Protein AF-A0A965ZIM9-F1 (afdb_monomer)

Structure (mmCIF, N/CA/C/O backbone):
data_AF-A0A965ZIM9-F1
#
_entry.id   AF-A0A965ZIM9-F1
#
loop_
_atom_site.group_PDB
_atom_site.id
_atom_site.type_symbol
_atom_site.label_atom_id
_atom_site.label_alt_id
_atom_site.label_comp_id
_atom_site.label_asym_id
_atom_site.label_entity_id
_atom_site.label_seq_id
_atom_site.pdbx_PDB_ins_code
_atom_site.Cartn_x
_atom_site.Cartn_y
_atom_site.Cartn_z
_atom_site.occupancy
_atom_site.B_iso_or_equiv
_atom_site.auth_seq_id
_atom_site.auth_comp_id
_atom_site.auth_asym_id
_atom_site.auth_atom_id
_atom_site.pdbx_PDB_model_num
ATOM 1 N N . MET A 1 1 ? -26.174 -19.007 -81.238 1.00 46.62 1 MET A N 1
ATOM 2 C CA . MET A 1 1 ? -24.696 -18.935 -81.292 1.00 46.62 1 MET A CA 1
ATOM 3 C C . MET A 1 1 ? -24.246 -17.498 -81.078 1.00 46.62 1 MET A C 1
ATOM 5 O O . MET A 1 1 ? -24.573 -16.672 -81.919 1.00 46.62 1 MET A O 1
ATOM 9 N N . LYS A 1 2 ? -23.517 -17.258 -79.977 1.00 37.12 2 LYS A N 1
ATOM 10 C CA . LYS A 1 2 ? -22.466 -16.245 -79.715 1.00 37.12 2 LYS A CA 1
ATOM 11 C C . LYS A 1 2 ? -22.552 -15.751 -78.262 1.00 37.12 2 LYS A C 1
ATOM 13 O O . LYS A 1 2 ? -23.471 -15.043 -77.876 1.00 37.12 2 LYS A O 1
ATOM 18 N N . THR A 1 3 ? -21.582 -16.216 -77.487 1.00 46.78 3 THR A N 1
ATOM 19 C CA . THR A 1 3 ? -21.151 -15.822 -76.140 1.00 46.78 3 THR A CA 1
ATOM 20 C C . THR A 1 3 ? -20.513 -14.430 -76.134 1.00 46.78 3 THR A C 1
ATOM 22 O O . THR A 1 3 ? -19.678 -14.187 -76.997 1.00 46.78 3 THR A O 1
ATOM 25 N N . VAL A 1 4 ? -20.820 -13.586 -75.133 1.00 47.22 4 VAL A N 1
ATOM 26 C CA . VAL A 1 4 ? -19.988 -12.477 -74.583 1.00 47.22 4 VAL A CA 1
ATOM 27 C C . VAL A 1 4 ? -20.520 -12.211 -73.152 1.00 47.22 4 VAL A C 1
ATOM 29 O O . VAL A 1 4 ? -21.708 -11.953 -73.009 1.00 47.22 4 VAL A O 1
ATOM 32 N N . LEU A 1 5 ? -19.859 -12.589 -72.050 1.00 43.62 5 LEU A N 1
ATOM 33 C CA . LEU A 1 5 ? -18.673 -12.040 -71.358 1.00 43.62 5 LEU A CA 1
ATOM 34 C C . LEU A 1 5 ? -18.920 -10.720 -70.574 1.00 43.62 5 LEU A C 1
ATOM 36 O O . LEU A 1 5 ? -19.186 -9.693 -71.178 1.00 43.62 5 LEU A O 1
ATOM 40 N N . LEU A 1 6 ? -18.739 -10.814 -69.241 1.00 45.50 6 LEU A N 1
ATOM 41 C CA . LEU A 1 6 ? -18.352 -9.805 -68.225 1.00 45.50 6 LEU A CA 1
ATOM 42 C C . LEU A 1 6 ? -19.053 -8.430 -68.178 1.00 45.50 6 LEU A C 1
ATOM 44 O O . LEU A 1 6 ? -18.912 -7.626 -69.087 1.00 45.50 6 LEU A O 1
ATOM 48 N N . LEU A 1 7 ? -19.571 -8.051 -67.001 1.00 45.88 7 LEU A N 1
ATOM 49 C CA . LEU A 1 7 ? -18.793 -7.295 -65.998 1.00 45.88 7 LEU A CA 1
ATOM 50 C C . LEU A 1 7 ? -19.627 -7.046 -64.727 1.00 45.88 7 LEU A C 1
ATOM 52 O O . LEU A 1 7 ? -20.662 -6.386 -64.751 1.00 45.88 7 LEU A O 1
ATOM 56 N N . CYS A 1 8 ? -19.137 -7.562 -63.600 1.00 49.69 8 CYS A N 1
ATOM 57 C CA . CYS A 1 8 ? -19.587 -7.191 -62.264 1.00 49.69 8 CYS A CA 1
ATOM 58 C C . CYS A 1 8 ? -19.154 -5.748 -61.980 1.00 49.69 8 CYS A C 1
ATOM 60 O O . CYS A 1 8 ? -17.955 -5.482 -61.919 1.00 49.69 8 CYS A O 1
ATOM 62 N N . ILE A 1 9 ? -20.098 -4.833 -61.759 1.00 58.38 9 ILE A N 1
ATOM 63 C CA . ILE A 1 9 ? -19.789 -3.502 -61.223 1.00 58.38 9 ILE A CA 1
ATOM 64 C C . ILE A 1 9 ? -20.370 -3.421 -59.815 1.00 58.38 9 ILE A C 1
ATOM 66 O O . ILE A 1 9 ? -21.534 -3.105 -59.588 1.00 58.38 9 ILE A O 1
ATOM 70 N N . PHE A 1 10 ? -19.507 -3.774 -58.870 1.00 55.91 10 PHE A N 1
ATOM 71 C CA . PHE A 1 10 ? -19.650 -3.545 -57.442 1.00 55.91 10 PHE A CA 1
ATOM 72 C C . PHE A 1 10 ? -19.453 -2.038 -57.201 1.00 55.91 10 PHE A C 1
ATOM 74 O O . PHE A 1 10 ? -18.321 -1.567 -57.094 1.00 55.91 10 PHE A O 1
ATOM 81 N N . SER A 1 11 ? -20.527 -1.245 -57.158 1.00 53.50 11 SER A N 1
ATOM 82 C CA . SER A 1 11 ? -20.421 0.154 -56.724 1.00 53.50 11 SER A CA 1
ATO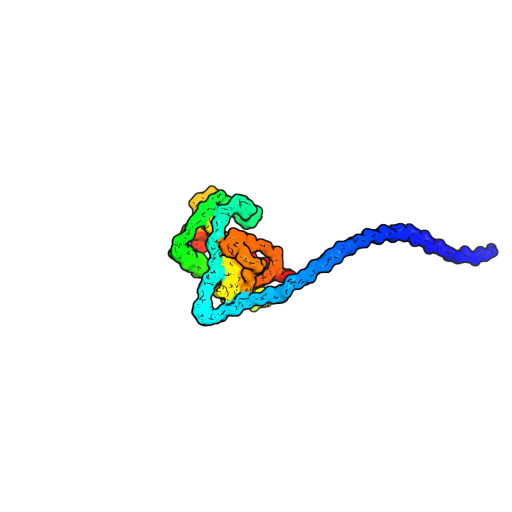M 83 C C . SER A 1 11 ? -20.424 0.210 -55.193 1.00 53.50 11 SER A C 1
ATOM 85 O O . SER A 1 11 ? -21.438 0.502 -54.559 1.00 53.50 11 SER A O 1
ATOM 87 N N . CYS A 1 12 ? -19.274 -0.104 -54.594 1.00 49.62 12 CYS A N 1
ATOM 88 C CA . CYS A 1 12 ? -18.971 0.266 -53.216 1.00 49.62 12 CYS A CA 1
ATOM 89 C C . CYS A 1 12 ? -18.998 1.796 -53.109 1.00 49.62 12 CYS A C 1
ATOM 91 O O . CYS A 1 12 ? -18.072 2.467 -53.566 1.00 49.62 12 CYS A O 1
ATOM 93 N N . LEU A 1 13 ? -20.043 2.353 -52.491 1.00 48.78 13 LEU A N 1
ATOM 94 C CA . LEU A 1 13 ? -19.983 3.708 -51.954 1.00 48.78 13 LEU A CA 1
ATOM 95 C C . LEU A 1 13 ? -18.946 3.711 -50.824 1.00 48.78 13 LEU A C 1
ATOM 97 O O . LEU A 1 13 ? -19.210 3.282 -49.701 1.00 48.78 13 LEU A O 1
ATOM 101 N N . PHE A 1 14 ? -17.742 4.171 -51.153 1.00 51.44 14 PHE A N 1
ATOM 102 C CA . PHE A 1 14 ? -16.686 4.481 -50.204 1.00 51.44 14 PHE A CA 1
ATOM 103 C C . PHE A 1 14 ? -17.130 5.650 -49.321 1.00 51.44 14 PHE A C 1
ATOM 105 O O . PHE A 1 14 ? -16.980 6.817 -49.679 1.00 51.44 14 PHE A O 1
ATOM 112 N N . VAL A 1 15 ? -17.662 5.340 -48.140 1.00 50.78 15 VAL A N 1
ATOM 113 C CA . VAL A 1 15 ? -17.763 6.312 -47.051 1.00 50.78 15 VAL A CA 1
ATOM 114 C C . VAL A 1 15 ? -16.369 6.440 -46.442 1.00 50.78 15 VAL A C 1
ATOM 116 O O . VAL A 1 15 ? -15.994 5.697 -45.537 1.00 50.78 15 VAL A O 1
ATOM 119 N N . VAL A 1 16 ? -15.566 7.364 -46.967 1.00 53.22 16 VAL A N 1
ATOM 120 C CA . VAL A 1 16 ? -14.323 7.782 -46.312 1.00 53.22 16 VAL A CA 1
ATOM 121 C C . VAL A 1 16 ? -14.674 8.650 -45.103 1.00 53.22 16 VAL A C 1
ATOM 123 O O . VAL A 1 16 ? -14.721 9.875 -45.173 1.00 53.22 16 VAL A O 1
ATOM 126 N N . PHE A 1 17 ? -14.928 8.006 -43.963 1.00 54.34 17 PHE A N 1
ATOM 127 C CA . PHE A 1 17 ? -14.791 8.657 -42.663 1.00 54.34 17 PHE A CA 1
ATOM 128 C C . PHE A 1 17 ? -13.303 8.964 -42.458 1.00 54.34 17 PHE A C 1
ATOM 130 O O . PHE A 1 17 ? -12.520 8.122 -42.025 1.00 54.34 17 PHE A O 1
ATOM 137 N N . SER A 1 18 ? -12.903 10.182 -42.815 1.00 45.81 18 SER A N 1
ATOM 138 C CA . SER A 1 18 ? -11.584 10.718 -42.497 1.00 45.81 18 SER A CA 1
ATOM 139 C C . SER A 1 18 ? -11.517 10.988 -40.992 1.00 45.81 18 SER A C 1
ATOM 141 O O . SER A 1 18 ? -11.871 12.068 -40.520 1.00 45.81 18 SER A O 1
ATOM 143 N N . CYS A 1 19 ? -11.093 9.993 -40.211 1.00 52.38 19 CYS A N 1
ATOM 144 C CA . CYS A 1 19 ? -10.713 10.206 -38.820 1.00 52.38 19 CYS A CA 1
ATOM 145 C C . CYS A 1 19 ? -9.459 11.086 -38.783 1.00 52.38 19 CYS A C 1
ATOM 147 O O . CYS A 1 19 ? -8.361 10.637 -39.099 1.00 52.38 19 CYS A O 1
ATOM 149 N N . SER A 1 20 ? -9.616 12.341 -38.361 1.00 51.12 20 SER A N 1
ATOM 150 C CA . SER A 1 20 ? -8.494 13.194 -37.976 1.00 51.12 20 SER A CA 1
ATOM 151 C C . SER A 1 20 ? -7.835 12.596 -36.728 1.00 51.12 20 SER A C 1
ATOM 153 O O . SER A 1 20 ? -8.246 12.885 -35.603 1.00 51.12 20 SER A O 1
ATOM 155 N N . GLN A 1 21 ? -6.824 11.741 -36.906 1.00 55.28 21 GLN A N 1
ATOM 156 C CA . GLN A 1 21 ? -5.935 11.345 -35.817 1.00 55.28 21 GLN A CA 1
ATOM 157 C C . GLN A 1 21 ? -5.195 12.599 -35.344 1.00 55.28 21 GLN A C 1
ATOM 159 O O . GLN A 1 21 ? -4.293 13.107 -36.007 1.00 55.28 21 GLN A O 1
ATOM 164 N N . LYS A 1 22 ? -5.595 13.128 -34.183 1.00 46.00 22 LYS A N 1
ATOM 165 C CA . LYS A 1 22 ? -4.705 13.990 -33.410 1.00 46.00 22 LYS A CA 1
ATOM 166 C C . LYS A 1 22 ? -3.491 13.135 -33.066 1.00 46.00 22 LYS A C 1
ATOM 168 O O . LYS A 1 22 ? -3.609 12.189 -32.293 1.00 46.00 22 LYS A O 1
ATOM 173 N N . ASN A 1 23 ? -2.354 13.457 -33.672 1.00 44.12 23 ASN A N 1
ATOM 174 C CA . ASN A 1 23 ? -1.059 12.917 -33.291 1.00 44.12 23 ASN A CA 1
ATOM 175 C C . ASN A 1 23 ? -0.751 13.384 -31.867 1.00 44.12 23 ASN A C 1
ATOM 177 O O . ASN A 1 23 ? -0.147 14.435 -31.661 1.00 44.12 23 ASN A O 1
ATOM 181 N N . THR A 1 24 ? -1.203 12.629 -30.872 1.00 41.12 24 THR A N 1
ATOM 182 C CA . THR A 1 24 ? -0.678 12.745 -29.518 1.00 41.12 24 THR A CA 1
ATOM 183 C C . THR A 1 24 ? 0.706 12.116 -29.558 1.00 41.12 24 THR A C 1
ATOM 185 O O . THR A 1 24 ? 0.839 10.894 -29.607 1.00 41.12 24 THR A O 1
ATOM 188 N N . SER A 1 25 ? 1.743 12.951 -29.612 1.00 41.38 25 SER A N 1
ATOM 189 C CA . SER A 1 25 ? 3.112 12.514 -29.357 1.00 41.38 25 SER A CA 1
ATOM 190 C C . SER A 1 25 ? 3.127 11.711 -28.059 1.00 41.38 25 SER A C 1
ATOM 192 O O . SER A 1 25 ? 2.643 12.200 -27.033 1.00 41.38 25 SER A O 1
ATOM 194 N N . LEU A 1 26 ? 3.651 10.484 -28.110 1.00 44.81 26 LEU A N 1
ATOM 195 C CA . LEU A 1 26 ? 3.879 9.688 -26.910 1.00 44.81 26 LEU A CA 1
ATOM 196 C C . LEU A 1 26 ? 4.689 10.543 -25.922 1.00 44.81 26 LEU A C 1
ATOM 198 O O . LEU A 1 26 ? 5.661 11.180 -26.346 1.00 44.81 26 LEU A O 1
ATOM 202 N N . PRO A 1 27 ? 4.295 10.615 -24.639 1.00 50.47 27 PRO A N 1
ATOM 203 C CA . PRO A 1 27 ? 5.116 11.280 -23.643 1.00 50.47 27 PRO A CA 1
ATOM 204 C C . PRO A 1 27 ? 6.519 10.650 -23.639 1.00 50.47 27 PRO A C 1
ATOM 206 O O . PRO A 1 27 ? 6.660 9.462 -23.953 1.00 50.47 27 PRO A O 1
ATOM 209 N N . PRO A 1 28 ? 7.566 11.434 -23.327 1.00 43.91 28 PRO A N 1
ATOM 210 C CA . PRO A 1 28 ? 8.933 10.934 -23.307 1.00 43.91 28 PRO A CA 1
ATOM 211 C C . PRO A 1 28 ? 9.055 9.701 -22.395 1.00 43.91 28 PRO A C 1
ATOM 213 O O . PRO A 1 28 ? 8.289 9.580 -21.435 1.00 43.91 28 PRO A O 1
ATOM 216 N N . PRO A 1 29 ? 10.013 8.791 -22.666 1.00 45.94 29 PRO A N 1
ATOM 217 C CA . PRO A 1 29 ? 10.203 7.579 -21.882 1.00 45.94 29 PRO A CA 1
ATOM 218 C C . PRO A 1 29 ? 10.372 7.908 -20.400 1.00 45.94 29 PRO A C 1
ATOM 220 O O . PRO A 1 29 ? 11.349 8.515 -19.958 1.00 45.94 29 PRO A O 1
ATOM 223 N N . VAL A 1 30 ? 9.368 7.502 -19.642 1.00 51.88 30 VAL A N 1
ATOM 224 C CA . VAL A 1 30 ? 9.268 7.685 -18.206 1.00 51.88 30 VAL A CA 1
ATOM 225 C C . VAL A 1 30 ? 10.343 6.820 -17.525 1.00 51.88 30 VAL A C 1
ATOM 227 O O . VAL A 1 30 ? 10.415 5.608 -17.746 1.00 51.88 30 VAL A O 1
ATOM 230 N N . THR A 1 31 ? 11.243 7.445 -16.759 1.00 49.34 31 THR A N 1
ATOM 231 C CA . THR A 1 31 ? 12.459 6.797 -16.235 1.00 49.34 31 THR A CA 1
ATOM 232 C C . THR A 1 31 ? 12.207 6.209 -14.847 1.00 49.34 31 THR A C 1
ATOM 234 O O . THR A 1 31 ? 12.090 6.943 -13.872 1.00 49.34 31 THR A O 1
ATOM 237 N N . LYS A 1 32 ? 12.180 4.869 -14.752 1.00 60.16 32 LYS A N 1
ATOM 238 C CA . LYS A 1 32 ? 12.019 4.111 -13.493 1.00 60.16 32 LYS A CA 1
ATOM 239 C C . LYS A 1 32 ? 12.923 4.657 -12.379 1.00 60.16 32 LYS A C 1
ATOM 241 O O . LYS A 1 32 ? 14.103 4.926 -12.608 1.00 60.16 32 LYS A O 1
ATOM 246 N N . ARG A 1 33 ? 12.402 4.730 -11.150 1.00 70.44 33 ARG A N 1
ATOM 247 C CA . ARG A 1 33 ? 13.182 5.168 -9.985 1.00 70.44 33 ARG A CA 1
ATOM 248 C C . ARG A 1 33 ? 14.330 4.195 -9.674 1.00 70.44 33 ARG A C 1
ATOM 250 O O . ARG A 1 33 ? 14.103 3.059 -9.259 1.00 70.44 33 ARG A O 1
ATOM 257 N N . THR A 1 34 ? 15.568 4.669 -9.798 1.00 62.34 34 THR A N 1
ATOM 258 C CA . THR A 1 34 ? 16.776 3.962 -9.337 1.00 62.34 34 THR A CA 1
ATOM 259 C C . THR A 1 34 ? 17.055 4.332 -7.882 1.00 62.34 34 THR A C 1
ATOM 261 O O . THR A 1 34 ? 17.371 5.484 -7.602 1.00 62.34 34 T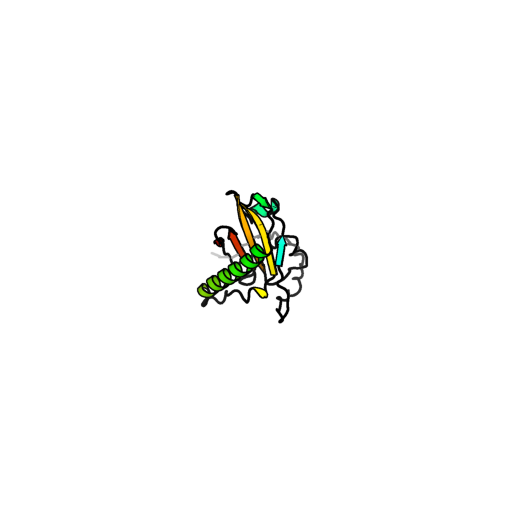HR A O 1
ATOM 264 N N . VAL A 1 35 ? 16.936 3.373 -6.957 1.00 64.06 35 VAL A N 1
ATOM 265 C CA . VAL A 1 35 ? 17.180 3.600 -5.519 1.00 64.06 35 VAL A CA 1
ATOM 266 C C . VAL A 1 35 ? 18.674 3.584 -5.226 1.00 64.06 35 VAL A C 1
ATOM 268 O O . VAL A 1 35 ? 19.333 2.570 -5.467 1.00 64.06 35 VAL A O 1
ATOM 271 N N . LYS A 1 36 ? 19.203 4.672 -4.672 1.00 65.19 36 LYS A N 1
ATOM 272 C CA . LYS A 1 36 ? 20.566 4.741 -4.129 1.00 65.19 36 LYS A CA 1
ATOM 273 C C . LYS A 1 36 ? 20.572 4.456 -2.619 1.00 65.19 36 LYS A C 1
ATOM 275 O O . LYS A 1 36 ? 19.565 4.677 -1.943 1.00 65.19 36 LYS A O 1
ATOM 280 N N . PRO A 1 37 ? 21.694 3.976 -2.051 1.00 50.38 37 PRO A N 1
ATOM 281 C CA . PRO A 1 37 ? 21.851 3.885 -0.601 1.00 50.38 37 PRO A CA 1
ATOM 282 C C . PRO A 1 37 ? 21.617 5.254 0.059 1.00 50.38 37 PRO A C 1
ATOM 284 O O . PRO A 1 37 ? 22.272 6.226 -0.304 1.00 50.38 37 PRO A O 1
ATOM 287 N N . GLY A 1 38 ? 20.681 5.326 1.010 1.00 54.91 38 GLY A N 1
ATOM 288 C CA . GLY A 1 38 ? 20.285 6.572 1.685 1.00 54.91 38 GLY A CA 1
ATOM 289 C C . GLY A 1 38 ? 19.027 7.244 1.125 1.00 54.91 38 GLY A C 1
ATOM 290 O O . GLY A 1 38 ? 18.531 8.187 1.737 1.00 54.91 38 GLY A O 1
ATOM 291 N N . ASP A 1 39 ? 18.472 6.747 0.017 1.00 61.69 39 ASP A N 1
ATOM 292 C CA . ASP A 1 39 ? 17.204 7.248 -0.508 1.00 61.69 39 ASP A CA 1
ATOM 293 C C . ASP A 1 39 ? 16.054 7.028 0.483 1.00 61.69 39 ASP A C 1
ATOM 295 O O . ASP A 1 39 ? 15.846 5.933 1.015 1.00 61.69 39 ASP A O 1
ATOM 299 N N . THR A 1 40 ? 15.242 8.064 0.676 1.00 60.12 40 THR A N 1
ATOM 300 C CA . THR A 1 40 ? 14.047 7.996 1.516 1.00 60.12 40 THR A CA 1
ATOM 301 C C . THR A 1 40 ? 12.999 7.059 0.905 1.00 60.12 40 THR A C 1
ATOM 303 O O . THR A 1 40 ? 12.846 6.959 -0.319 1.00 60.12 40 THR A O 1
ATOM 306 N N . ILE A 1 41 ? 12.225 6.382 1.756 1.00 66.69 41 ILE A N 1
ATOM 307 C CA . ILE A 1 41 ? 11.046 5.618 1.335 1.00 66.69 41 ILE A CA 1
ATOM 308 C C . ILE A 1 41 ? 10.044 6.607 0.720 1.00 66.69 41 ILE A C 1
ATOM 310 O O . ILE A 1 41 ? 9.473 7.434 1.424 1.00 66.69 41 ILE A O 1
ATOM 314 N N . ALA A 1 42 ? 9.831 6.547 -0.596 1.00 83.69 42 ALA A N 1
ATOM 315 C CA . ALA A 1 42 ? 8.875 7.418 -1.275 1.00 83.69 42 ALA A CA 1
ATOM 316 C C . ALA A 1 42 ? 7.454 6.861 -1.107 1.00 83.69 42 ALA A C 1
ATOM 318 O O . ALA A 1 42 ? 7.016 6.019 -1.893 1.00 83.69 42 ALA A O 1
ATOM 319 N N . TYR A 1 43 ? 6.751 7.278 -0.056 1.00 93.12 43 TYR A N 1
ATOM 320 C CA . TYR A 1 43 ? 5.313 7.046 0.075 1.00 93.12 43 TYR A CA 1
ATOM 321 C C . TYR A 1 43 ? 4.560 8.355 0.306 1.00 93.12 43 TYR A C 1
ATOM 323 O O . TYR A 1 43 ? 5.124 9.335 0.791 1.00 93.12 43 TYR A O 1
ATOM 331 N N . ALA A 1 44 ? 3.275 8.349 -0.026 1.00 94.44 44 ALA A N 1
ATOM 332 C CA . ALA A 1 44 ? 2.328 9.401 0.305 1.00 94.44 44 ALA A CA 1
ATOM 333 C C . ALA A 1 44 ? 1.130 8.795 1.037 1.00 94.44 44 ALA A C 1
ATOM 335 O O . ALA A 1 44 ? 0.651 7.722 0.667 1.00 94.44 44 ALA A O 1
ATOM 336 N N . ILE A 1 45 ? 0.651 9.479 2.075 1.00 96.75 45 ILE A N 1
ATOM 337 C CA . ILE A 1 45 ? -0.609 9.138 2.738 1.00 96.75 45 ILE A CA 1
ATOM 338 C C . ILE A 1 45 ? -1.669 10.060 2.149 1.00 96.75 45 ILE A C 1
ATOM 340 O O . ILE A 1 45 ? -1.596 11.274 2.323 1.00 96.75 45 ILE A O 1
ATOM 344 N N . ILE A 1 46 ? -2.626 9.480 1.436 1.00 95.81 46 ILE A N 1
ATOM 345 C CA . ILE A 1 46 ? -3.669 10.206 0.718 1.00 95.81 46 ILE A CA 1
ATOM 346 C C . ILE A 1 46 ? -4.972 10.051 1.486 1.00 95.81 46 ILE A C 1
ATOM 348 O O . ILE A 1 46 ? -5.388 8.940 1.818 1.00 95.81 46 ILE A O 1
ATOM 352 N N . GLU A 1 47 ? -5.634 11.172 1.753 1.00 96.62 47 GLU A N 1
ATOM 353 C CA . GLU A 1 47 ? -6.947 11.165 2.381 1.00 96.62 47 GLU A CA 1
ATOM 354 C C . GLU A 1 47 ? -7.955 10.409 1.506 1.00 96.62 47 GLU A C 1
ATOM 356 O O . GLU A 1 47 ? -8.069 10.650 0.300 1.00 96.62 47 GLU A O 1
ATOM 361 N N . TYR A 1 48 ? -8.715 9.498 2.111 1.00 96.75 48 TYR A N 1
ATOM 362 C CA . TYR A 1 48 ? -9.795 8.837 1.397 1.00 96.75 48 TYR A CA 1
ATOM 363 C C . TYR A 1 48 ? -10.905 9.834 1.050 1.00 96.75 48 TYR A C 1
ATOM 365 O O . TYR A 1 48 ? -11.503 10.461 1.926 1.00 96.75 48 TYR A O 1
ATOM 373 N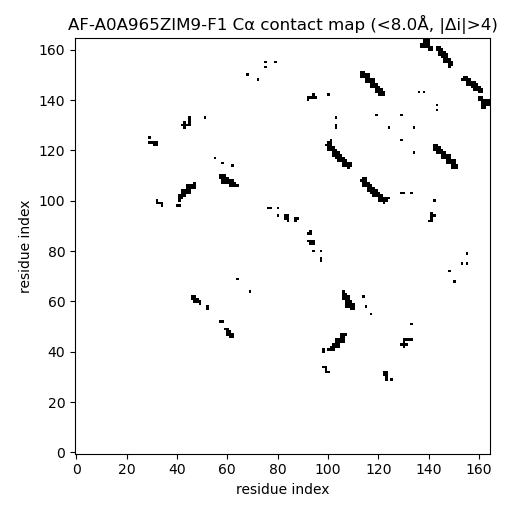 N . LYS A 1 49 ? -11.253 9.889 -0.235 1.00 95.06 49 LYS A N 1
ATOM 374 C CA . LYS A 1 49 ? -12.390 10.645 -0.758 1.00 95.06 49 LYS A CA 1
ATOM 375 C C . LYS A 1 49 ? -13.457 9.688 -1.278 1.00 95.06 49 LYS A C 1
ATOM 377 O O . LYS A 1 49 ? -13.151 8.647 -1.858 1.00 95.06 49 LYS A O 1
ATOM 382 N N . LYS A 1 50 ? -14.733 10.062 -1.135 1.00 92.31 50 LYS A N 1
ATOM 383 C CA . LYS A 1 50 ? -15.870 9.253 -1.625 1.00 92.31 50 LYS A CA 1
ATOM 384 C C . LYS A 1 50 ? -15.803 8.987 -3.136 1.00 92.31 50 LYS A C 1
ATOM 386 O O . LYS A 1 50 ? -16.309 7.962 -3.584 1.00 92.31 50 LYS A O 1
ATOM 391 N N . GLU A 1 51 ? -15.164 9.868 -3.904 1.00 92.94 51 GLU A N 1
ATOM 392 C CA . GLU A 1 51 ? -14.921 9.692 -5.343 1.00 92.94 51 GLU A CA 1
ATOM 393 C C . GLU A 1 51 ? -14.060 8.460 -5.669 1.00 92.94 51 GLU A C 1
ATOM 395 O O . GLU A 1 51 ? -14.174 7.905 -6.758 1.00 92.94 51 GLU A O 1
ATOM 400 N N . TYR A 1 52 ? -13.271 7.953 -4.715 1.00 92.38 52 TYR A N 1
ATOM 401 C CA . TYR A 1 52 ? -12.440 6.763 -4.908 1.00 92.38 52 TYR A CA 1
ATOM 402 C C . TYR A 1 52 ? -13.211 5.443 -4.759 1.00 92.38 52 TYR A C 1
ATOM 404 O O . TYR A 1 52 ? -12.653 4.379 -5.031 1.00 92.38 52 TYR A O 1
ATOM 412 N N . ARG A 1 53 ? -14.495 5.468 -4.366 1.00 89.44 53 ARG A N 1
ATOM 413 C CA . ARG A 1 53 ? -15.335 4.266 -4.167 1.00 89.44 53 ARG A CA 1
ATOM 414 C C . ARG A 1 53 ? -15.327 3.244 -5.312 1.00 89.44 53 ARG A C 1
ATOM 416 O O . ARG A 1 53 ? -15.341 2.055 -4.984 1.00 89.44 53 ARG A O 1
ATOM 423 N N . PRO A 1 54 ? -15.294 3.627 -6.607 1.00 88.69 54 PRO A N 1
ATOM 424 C CA . PRO A 1 54 ? -15.216 2.653 -7.697 1.00 88.69 54 PRO A CA 1
ATOM 425 C C . PRO A 1 54 ? -14.014 1.702 -7.573 1.00 88.69 54 PRO A C 1
ATOM 427 O O . PRO A 1 54 ? -14.135 0.515 -7.877 1.00 88.69 54 PRO A O 1
ATOM 430 N N . TYR A 1 55 ? -12.893 2.201 -7.045 1.00 84.50 55 TYR A N 1
ATOM 431 C CA . TYR A 1 55 ? -11.649 1.454 -6.830 1.00 84.50 55 TYR A CA 1
ATOM 432 C C . TYR A 1 55 ? -11.539 0.921 -5.389 1.00 84.50 55 TYR A C 1
ATOM 434 O O . TYR A 1 55 ? -11.034 -0.175 -5.136 1.00 84.50 55 TYR A O 1
ATOM 442 N N . LEU A 1 56 ? -12.088 1.665 -4.428 1.00 91.12 56 LEU A N 1
ATOM 443 C CA . LEU A 1 56 ? -11.990 1.430 -2.988 1.00 91.12 56 LEU A CA 1
ATOM 444 C C . LEU A 1 56 ? -13.317 0.965 -2.385 1.00 91.12 56 LEU A C 1
ATOM 446 O O . LEU A 1 56 ? -13.827 1.528 -1.414 1.00 91.12 56 LEU A O 1
ATOM 450 N N . LYS A 1 57 ? -13.887 -0.096 -2.968 1.00 88.44 57 LYS A N 1
ATOM 451 C CA . LYS A 1 57 ? -15.148 -0.686 -2.493 1.00 88.44 57 LYS A CA 1
ATOM 452 C C . LYS A 1 57 ? -15.087 -0.988 -0.992 1.00 88.44 57 LYS A C 1
ATOM 454 O O . LYS A 1 57 ? -14.078 -1.504 -0.502 1.00 88.44 57 LYS A O 1
ATOM 459 N N . ASN A 1 58 ? -16.202 -0.724 -0.314 1.00 90.00 58 ASN A N 1
ATOM 460 C CA . ASN A 1 58 ? -16.440 -0.926 1.120 1.00 90.00 58 ASN A CA 1
ATOM 461 C C . ASN A 1 58 ? -15.708 0.042 2.065 1.00 90.00 58 ASN A C 1
ATOM 463 O O . ASN A 1 58 ? -15.851 -0.110 3.275 1.00 90.00 58 ASN A O 1
ATOM 467 N N . MET A 1 59 ? -14.975 1.038 1.555 1.00 93.81 59 MET A N 1
ATOM 468 C CA . MET A 1 59 ? -14.424 2.128 2.371 1.00 93.81 59 MET A CA 1
ATOM 469 C C . MET A 1 59 ? -15.467 3.236 2.576 1.00 93.81 59 MET A C 1
ATOM 471 O O . MET A 1 59 ? -16.159 3.644 1.635 1.00 93.81 59 MET A O 1
ATOM 475 N N . VAL A 1 60 ? -15.605 3.728 3.808 1.00 94.75 60 VAL A N 1
ATOM 476 C CA . VAL A 1 60 ? -16.706 4.619 4.213 1.00 94.75 60 VAL A CA 1
ATOM 477 C C . VAL A 1 60 ? -16.212 6.025 4.528 1.00 94.75 60 VAL A C 1
ATOM 479 O O . VAL A 1 60 ? -16.720 6.984 3.942 1.00 94.75 60 VAL A O 1
ATOM 482 N N . THR A 1 61 ? -15.225 6.144 5.413 1.00 96.00 61 THR A N 1
ATOM 483 C CA . THR A 1 61 ? -14.656 7.419 5.866 1.00 96.00 61 THR A CA 1
ATOM 484 C C . THR A 1 61 ? -13.139 7.354 5.897 1.00 96.00 61 THR A C 1
ATOM 486 O O . THR A 1 61 ? -12.560 6.279 6.038 1.00 96.00 61 THR A O 1
ATOM 489 N N . SER A 1 62 ? -12.496 8.513 5.766 1.00 97.44 62 SER A N 1
ATOM 490 C CA . SER A 1 62 ? -11.046 8.622 5.891 1.00 97.44 62 SER A CA 1
ATOM 491 C C . SER A 1 62 ? -10.574 8.285 7.303 1.00 97.44 62 SER A C 1
ATOM 493 O O . SER A 1 62 ? -11.309 8.453 8.279 1.00 97.44 62 SER A O 1
ATOM 495 N N . ALA A 1 63 ? -9.344 7.790 7.400 1.00 97.81 63 ALA A N 1
ATOM 496 C CA . ALA A 1 63 ? -8.668 7.507 8.655 1.00 97.81 63 ALA A CA 1
ATOM 497 C C . ALA A 1 63 ? -7.244 8.073 8.627 1.00 97.81 63 ALA A C 1
ATOM 499 O O . ALA A 1 63 ? -6.709 8.410 7.578 1.00 97.81 63 ALA A O 1
ATOM 500 N N . THR A 1 64 ? -6.606 8.156 9.788 1.00 97.94 64 THR A N 1
ATOM 501 C CA . THR A 1 64 ? -5.195 8.539 9.902 1.00 97.94 64 THR A CA 1
ATOM 502 C C . THR A 1 64 ? -4.322 7.323 10.205 1.00 97.94 64 THR A C 1
ATOM 504 O O . THR A 1 64 ? -4.799 6.297 10.714 1.00 97.94 64 THR A O 1
ATOM 507 N N . LEU A 1 65 ? -3.030 7.446 9.893 1.00 98.12 65 LEU A N 1
ATOM 508 C CA . LEU A 1 65 ? -2.005 6.451 10.202 1.00 98.12 65 LEU A CA 1
ATOM 509 C C . LEU A 1 65 ? -1.005 7.019 11.203 1.00 98.12 65 LEU A C 1
ATOM 511 O O . LEU A 1 65 ? -0.446 8.099 11.010 1.00 98.12 65 LEU A O 1
ATOM 515 N N . SER A 1 66 ? -0.758 6.264 12.264 1.00 97.75 66 SER A N 1
ATOM 516 C CA . SER A 1 66 ? 0.370 6.482 13.164 1.00 97.75 66 SER A CA 1
ATOM 517 C C . SER A 1 66 ? 1.680 5.999 12.532 1.00 97.75 66 SER A C 1
ATOM 519 O O . SER A 1 66 ? 1.689 5.172 11.621 1.00 97.75 66 SER A O 1
ATOM 521 N N . LYS A 1 67 ? 2.822 6.443 13.076 1.00 95.81 67 LYS A N 1
ATOM 522 C CA . LYS A 1 67 ? 4.150 5.962 12.644 1.00 95.81 67 LYS A CA 1
ATOM 523 C C . LYS A 1 67 ? 4.294 4.439 12.760 1.00 95.81 67 LYS A C 1
ATOM 525 O O . LYS A 1 67 ? 4.926 3.817 11.911 1.00 95.81 67 LYS A O 1
ATOM 530 N N . GLN A 1 68 ? 3.711 3.848 13.804 1.00 97.44 68 GLN A N 1
ATOM 531 C CA . GLN A 1 68 ? 3.744 2.404 14.020 1.00 97.44 68 GLN A CA 1
ATOM 532 C C . GLN A 1 68 ? 2.935 1.666 12.950 1.00 97.44 68 GLN A C 1
ATOM 534 O O . GLN A 1 68 ? 3.434 0.697 12.383 1.00 97.44 68 GLN A O 1
ATOM 539 N N . GLU A 1 69 ? 1.731 2.148 12.633 1.00 98.25 69 GLU A N 1
ATOM 540 C CA . GLU A 1 69 ? 0.913 1.580 11.556 1.00 98.25 69 GLU A CA 1
ATOM 541 C C . GLU A 1 69 ? 1.617 1.707 10.201 1.00 98.25 69 GLU A C 1
ATOM 543 O O . GLU A 1 69 ? 1.644 0.743 9.445 1.00 98.25 69 GLU A O 1
ATOM 548 N N . THR A 1 70 ? 2.267 2.839 9.912 1.00 96.81 70 THR A N 1
ATOM 549 C CA . THR A 1 70 ? 3.056 3.001 8.680 1.00 96.81 70 THR A CA 1
ATOM 550 C C . THR A 1 70 ? 4.210 2.000 8.595 1.00 96.81 70 THR A C 1
ATOM 552 O O . THR A 1 70 ? 4.382 1.350 7.568 1.00 96.81 70 THR A O 1
ATOM 555 N N . SER A 1 71 ? 4.970 1.814 9.678 1.00 95.31 71 SER A N 1
ATOM 556 C CA . SER A 1 71 ? 6.043 0.805 9.734 1.00 95.31 71 SER A CA 1
ATOM 557 C C . SER A 1 71 ? 5.508 -0.616 9.513 1.00 95.31 71 SER A C 1
ATOM 559 O O . SER A 1 71 ? 6.101 -1.436 8.808 1.00 95.31 71 SER A O 1
ATOM 561 N N . GLU A 1 72 ? 4.335 -0.907 10.068 1.00 97.62 72 GLU A N 1
ATOM 562 C CA . GLU A 1 72 ? 3.684 -2.195 9.889 1.00 97.62 72 GLU A CA 1
ATOM 563 C C . GLU A 1 72 ? 3.192 -2.422 8.453 1.00 97.62 72 GLU A C 1
ATOM 565 O O . GLU A 1 72 ? 3.351 -3.524 7.924 1.00 97.62 72 GLU A O 1
ATOM 570 N N . ILE A 1 73 ? 2.662 -1.387 7.797 1.00 97.81 73 ILE A N 1
ATOM 571 C CA . ILE A 1 73 ? 2.281 -1.432 6.380 1.00 97.81 73 ILE A CA 1
ATOM 572 C C . ILE A 1 73 ? 3.495 -1.779 5.514 1.00 97.81 73 ILE A C 1
ATOM 574 O O . ILE A 1 73 ? 3.389 -2.665 4.666 1.00 97.81 73 ILE A O 1
ATOM 578 N N . GLU A 1 74 ? 4.657 -1.164 5.746 1.00 95.56 74 GLU A N 1
ATOM 579 C CA . GLU A 1 74 ? 5.893 -1.467 5.002 1.00 95.56 74 GLU A CA 1
ATOM 580 C C . GLU A 1 74 ? 6.322 -2.937 5.181 1.00 95.56 74 GLU A C 1
ATOM 582 O O . GLU A 1 74 ? 6.652 -3.635 4.211 1.00 95.56 74 GLU A O 1
ATOM 587 N N . LYS A 1 75 ? 6.250 -3.454 6.416 1.00 95.94 75 LYS A N 1
ATOM 588 C CA . LYS A 1 75 ? 6.565 -4.860 6.721 1.00 95.94 75 LYS A CA 1
ATOM 589 C C . LYS A 1 75 ? 5.605 -5.825 6.017 1.00 95.94 75 LYS A C 1
ATOM 591 O O . LYS A 1 75 ? 6.038 -6.820 5.423 1.00 95.94 75 LYS A O 1
ATOM 596 N N . LEU A 1 76 ? 4.305 -5.543 6.076 1.00 97.94 76 LEU A N 1
ATOM 597 C CA . LEU A 1 76 ? 3.274 -6.367 5.442 1.00 97.94 76 LEU A CA 1
ATOM 598 C C . LEU A 1 76 ? 3.383 -6.316 3.916 1.00 97.94 76 LEU A C 1
ATOM 600 O O . LEU A 1 76 ? 3.302 -7.360 3.272 1.00 97.94 76 LEU A O 1
ATOM 604 N N . THR A 1 77 ? 3.667 -5.145 3.347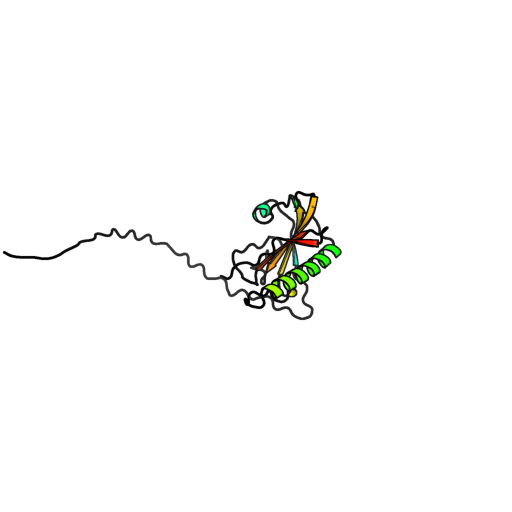 1.00 97.06 77 THR A N 1
ATOM 605 C CA . THR A 1 77 ? 3.917 -4.958 1.910 1.00 97.06 77 THR A CA 1
ATOM 606 C C . THR A 1 77 ? 5.091 -5.811 1.443 1.00 97.06 77 THR A C 1
ATOM 608 O O . THR A 1 77 ? 4.957 -6.583 0.493 1.00 97.06 77 THR A O 1
ATOM 611 N N . SER A 1 78 ? 6.219 -5.746 2.155 1.00 95.12 78 SER A N 1
ATOM 612 C CA . SER A 1 78 ? 7.408 -6.551 1.847 1.00 95.12 78 SER A CA 1
ATOM 613 C C . SER A 1 78 ? 7.102 -8.052 1.889 1.00 95.12 78 SER A C 1
ATOM 615 O O . SER A 1 78 ? 7.512 -8.809 1.008 1.00 95.12 78 SER A O 1
ATOM 617 N N . THR A 1 79 ? 6.309 -8.481 2.875 1.00 95.88 79 THR A N 1
ATOM 618 C CA . THR A 1 79 ? 5.865 -9.877 3.015 1.00 95.88 79 THR A CA 1
ATOM 619 C C . THR A 1 79 ? 4.963 -10.306 1.851 1.00 95.88 79 THR A C 1
ATOM 621 O O . THR A 1 79 ? 5.139 -11.394 1.298 1.00 95.88 79 THR A O 1
ATOM 624 N N . ALA A 1 80 ? 4.017 -9.455 1.445 1.00 96.38 80 ALA A N 1
ATOM 625 C CA . ALA A 1 80 ? 3.124 -9.717 0.316 1.00 96.38 80 ALA A CA 1
ATOM 626 C C . ALA A 1 80 ? 3.899 -9.878 -0.995 1.00 96.38 80 ALA A C 1
ATOM 628 O O . ALA A 1 80 ? 3.688 -10.853 -1.718 1.00 96.38 80 ALA A O 1
ATOM 629 N N . VAL A 1 81 ? 4.832 -8.961 -1.263 1.00 96.06 81 VAL A N 1
ATOM 630 C CA . VAL A 1 81 ? 5.693 -8.996 -2.452 1.00 96.06 81 VAL A CA 1
ATOM 631 C C . VAL A 1 81 ? 6.543 -10.264 -2.472 1.00 96.06 81 VAL A C 1
ATOM 633 O O . VAL A 1 81 ? 6.579 -10.956 -3.488 1.00 96.06 81 VAL A O 1
ATOM 636 N N . ALA A 1 82 ? 7.163 -10.640 -1.350 1.00 95.50 82 ALA A N 1
ATOM 637 C CA . ALA A 1 82 ? 7.945 -11.875 -1.266 1.00 95.50 82 ALA A CA 1
ATOM 638 C C . ALA A 1 82 ? 7.095 -13.125 -1.566 1.00 95.50 82 ALA A C 1
ATOM 640 O O . ALA A 1 82 ? 7.517 -14.016 -2.317 1.00 95.50 82 ALA A O 1
ATOM 641 N N . ARG A 1 83 ? 5.867 -13.178 -1.030 1.00 95.00 83 ARG A N 1
ATOM 642 C CA . ARG A 1 83 ? 4.918 -14.268 -1.298 1.00 95.00 83 ARG A CA 1
ATOM 643 C C . ARG A 1 83 ? 4.514 -14.315 -2.772 1.00 95.00 83 ARG A C 1
ATOM 645 O O . ARG A 1 83 ? 4.537 -15.391 -3.368 1.00 95.00 83 ARG A O 1
ATOM 652 N N . TYR A 1 84 ? 4.179 -13.169 -3.360 1.00 95.19 84 TYR A N 1
ATOM 653 C CA . TYR A 1 84 ? 3.835 -13.069 -4.776 1.00 95.19 84 TYR A CA 1
ATOM 654 C C . TYR A 1 84 ? 5.004 -13.515 -5.667 1.00 95.19 84 TYR A C 1
ATOM 656 O O . TYR A 1 84 ? 4.845 -14.408 -6.498 1.00 95.19 84 TYR A O 1
ATOM 664 N N . ASN A 1 85 ? 6.209 -12.994 -5.428 1.00 95.00 85 ASN A N 1
ATOM 665 C CA . ASN A 1 85 ? 7.408 -13.334 -6.199 1.00 95.00 85 ASN A CA 1
ATOM 666 C C . ASN A 1 85 ? 7.778 -14.814 -6.118 1.00 95.00 85 ASN A C 1
ATOM 668 O O . ASN A 1 85 ? 8.305 -15.365 -7.087 1.00 95.00 85 ASN A O 1
ATOM 672 N N . THR A 1 86 ? 7.491 -15.465 -4.989 1.00 94.25 86 THR A N 1
ATOM 673 C CA . THR A 1 86 ? 7.667 -16.913 -4.836 1.00 94.25 86 THR A CA 1
ATOM 674 C C . THR A 1 86 ? 6.745 -17.687 -5.778 1.00 94.25 86 THR A C 1
ATOM 676 O O . THR A 1 86 ? 7.190 -18.646 -6.407 1.00 94.25 86 THR A O 1
ATOM 679 N N . ALA A 1 87 ? 5.495 -17.242 -5.937 1.00 91.00 87 ALA A N 1
ATOM 680 C CA . ALA A 1 87 ? 4.545 -17.835 -6.878 1.00 91.00 87 ALA A CA 1
ATOM 681 C C . ALA A 1 87 ? 4.885 -17.528 -8.352 1.00 91.00 87 ALA A C 1
ATOM 683 O O . ALA A 1 87 ? 4.596 -18.343 -9.226 1.00 91.00 87 ALA A O 1
ATOM 684 N N . GLN A 1 88 ? 5.537 -16.393 -8.634 1.00 89.69 88 GLN A N 1
ATOM 685 C CA . GLN A 1 88 ? 5.872 -15.956 -10.000 1.00 89.69 88 GLN A CA 1
ATOM 686 C C . GLN A 1 88 ? 7.265 -16.360 -10.499 1.00 89.69 88 GLN A C 1
ATOM 688 O O . GLN A 1 88 ? 7.650 -15.945 -11.592 1.00 89.69 88 GLN A O 1
ATOM 693 N N . LYS A 1 89 ? 8.021 -17.191 -9.765 1.00 85.00 89 LYS A N 1
ATOM 694 C CA . LYS A 1 89 ? 9.409 -17.570 -10.122 1.00 85.00 89 LYS A CA 1
ATOM 695 C C . LYS A 1 89 ? 9.602 -18.048 -11.569 1.00 85.00 89 LYS A C 1
ATOM 697 O O . LYS A 1 89 ? 10.703 -17.955 -12.090 1.00 85.00 89 LYS A O 1
ATOM 702 N N . ARG A 1 90 ? 8.555 -18.576 -12.212 1.00 83.12 90 ARG A N 1
ATOM 703 C CA . ARG A 1 90 ? 8.601 -19.114 -13.582 1.00 83.12 90 ARG A CA 1
ATOM 704 C C . ARG A 1 90 ? 8.018 -18.189 -14.655 1.00 83.12 90 ARG A C 1
ATOM 706 O O . ARG A 1 90 ? 7.984 -18.587 -15.811 1.00 83.12 90 ARG A O 1
ATOM 713 N N . ARG A 1 91 ? 7.503 -17.009 -14.292 1.00 77.50 91 ARG A N 1
ATOM 714 C CA . ARG A 1 91 ? 6.693 -16.167 -15.194 1.00 77.50 91 ARG A CA 1
ATOM 715 C C . ARG A 1 91 ? 7.311 -14.811 -15.540 1.00 77.50 91 ARG A C 1
ATOM 717 O O . ARG A 1 91 ? 6.648 -14.027 -16.190 1.00 77.50 91 ARG A O 1
ATOM 724 N N . ASN A 1 92 ? 8.533 -14.505 -15.092 1.00 79.38 92 ASN A N 1
ATOM 725 C CA . ASN A 1 92 ? 9.193 -13.192 -15.246 1.00 79.38 92 ASN A CA 1
ATOM 726 C C . ASN A 1 92 ? 8.368 -11.962 -14.781 1.00 79.38 92 ASN A C 1
ATOM 728 O O . ASN A 1 92 ? 8.793 -10.829 -14.943 1.00 79.38 92 ASN A O 1
ATOM 732 N N . MET A 1 93 ? 7.225 -12.168 -14.122 1.00 84.44 93 MET A N 1
ATOM 733 C CA . MET A 1 93 ? 6.358 -11.112 -13.587 1.00 84.44 93 MET A CA 1
ATOM 734 C C . MET A 1 93 ? 6.711 -10.756 -12.139 1.00 84.44 93 MET A C 1
ATOM 736 O O . MET A 1 93 ? 5.837 -10.387 -11.356 1.00 84.44 93 MET A O 1
ATOM 740 N N . GLN A 1 94 ? 7.966 -10.946 -11.730 1.00 92.19 94 GLN A N 1
ATOM 741 C CA . GLN A 1 94 ? 8.376 -10.653 -10.361 1.00 92.19 94 GLN A CA 1
ATOM 742 C C . GLN A 1 94 ? 8.395 -9.139 -10.131 1.00 92.19 94 GLN A C 1
ATOM 744 O O . GLN A 1 94 ? 8.821 -8.357 -10.980 1.00 92.19 94 GLN A O 1
ATOM 749 N N . ILE A 1 95 ? 7.916 -8.735 -8.962 1.00 92.88 95 ILE A N 1
ATOM 750 C CA . ILE A 1 95 ? 8.001 -7.368 -8.462 1.00 92.88 95 ILE A CA 1
ATOM 751 C C . ILE A 1 95 ? 9.427 -7.155 -7.956 1.00 92.88 95 ILE A C 1
ATOM 753 O O . ILE A 1 95 ? 9.963 -7.985 -7.217 1.00 92.88 95 ILE A O 1
ATOM 757 N N . ASN A 1 96 ? 10.048 -6.049 -8.353 1.00 87.81 96 ASN A N 1
ATOM 758 C CA . ASN A 1 96 ? 11.407 -5.717 -7.929 1.00 87.81 96 ASN A CA 1
ATOM 759 C C . ASN A 1 96 ? 11.447 -5.317 -6.443 1.00 87.81 96 ASN A C 1
ATOM 761 O O . ASN A 1 96 ? 10.456 -5.419 -5.720 1.00 87.81 96 ASN A O 1
ATOM 765 N N . ASN A 1 97 ? 12.606 -4.868 -5.958 1.00 87.19 97 ASN A N 1
ATOM 766 C CA . ASN A 1 97 ? 12.734 -4.360 -4.595 1.00 87.19 97 ASN A CA 1
ATOM 767 C C . ASN A 1 97 ? 11.641 -3.318 -4.309 1.00 87.19 97 ASN A C 1
ATOM 769 O O . ASN A 1 97 ? 11.591 -2.289 -4.973 1.00 87.19 97 ASN A O 1
ATOM 773 N N . ILE A 1 98 ? 10.796 -3.562 -3.301 1.00 88.25 98 ILE A N 1
ATOM 774 C CA . ILE A 1 98 ? 9.689 -2.663 -2.962 1.00 88.25 98 ILE A CA 1
ATOM 775 C C . ILE A 1 98 ? 10.159 -1.219 -2.794 1.00 88.25 98 ILE A C 1
ATOM 777 O O . ILE A 1 98 ? 9.455 -0.314 -3.223 1.00 88.25 98 ILE A O 1
ATOM 781 N N . LEU A 1 99 ? 11.364 -0.990 -2.264 1.00 87.31 99 LEU A N 1
ATOM 782 C CA . LEU A 1 99 ? 11.911 0.348 -2.041 1.00 87.31 99 LEU A CA 1
ATOM 783 C C . LEU A 1 99 ? 12.058 1.171 -3.332 1.00 87.31 99 LEU A C 1
ATOM 785 O O . LEU A 1 99 ? 12.060 2.400 -3.248 1.00 87.31 99 LEU A O 1
ATOM 789 N N . SER A 1 100 ? 12.124 0.534 -4.510 1.00 89.19 100 SER A N 1
ATOM 790 C CA . SER A 1 100 ? 12.157 1.231 -5.807 1.00 89.19 100 SER A CA 1
ATOM 791 C C . SER A 1 100 ? 10.811 1.742 -6.281 1.00 89.19 100 SER A C 1
ATOM 793 O O . SER A 1 100 ? 10.756 2.496 -7.244 1.00 89.19 100 SER A O 1
ATOM 795 N N . TYR A 1 101 ? 9.731 1.38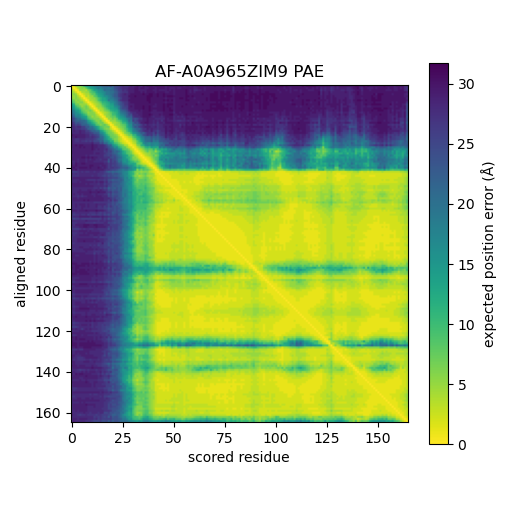2 -5.601 1.00 92.25 101 TYR A N 1
ATOM 796 C CA . TYR A 1 101 ? 8.398 1.848 -5.940 1.00 92.25 101 TYR A CA 1
ATOM 797 C C . TYR A 1 101 ? 8.083 3.145 -5.194 1.00 92.25 101 TYR A C 1
ATOM 799 O O . TYR A 1 101 ? 8.534 3.377 -4.064 1.00 92.25 101 TYR A O 1
ATOM 807 N N . TYR A 1 102 ? 7.287 3.985 -5.835 1.00 93.38 102 TYR A N 1
ATOM 808 C CA . TYR A 1 102 ? 6.434 4.956 -5.173 1.00 93.38 102 TYR A CA 1
ATOM 809 C C . TYR A 1 102 ? 5.226 4.220 -4.594 1.00 93.38 102 TYR A C 1
ATOM 811 O O . TYR A 1 102 ? 4.755 3.237 -5.173 1.00 93.38 102 TYR A O 1
ATOM 819 N N . ARG A 1 103 ? 4.747 4.665 -3.433 1.00 95.00 103 ARG A N 1
ATOM 820 C CA . ARG A 1 103 ? 3.635 4.029 -2.719 1.00 95.00 103 ARG A CA 1
ATOM 821 C C . ARG A 1 103 ? 2.592 5.057 -2.313 1.00 95.00 103 ARG A C 1
ATOM 823 O O . ARG A 1 103 ? 2.937 6.093 -1.755 1.00 95.00 103 ARG A O 1
ATOM 830 N N . GLN A 1 104 ? 1.321 4.757 -2.529 1.00 96.38 104 GLN A N 1
ATOM 831 C CA . GLN A 1 104 ? 0.216 5.528 -1.969 1.00 96.38 104 GLN A CA 1
ATOM 832 C C . GLN A 1 104 ? -0.499 4.688 -0.921 1.00 96.38 104 GLN A C 1
ATOM 834 O O . GLN A 1 104 ? -0.875 3.544 -1.185 1.00 96.38 104 GLN A O 1
ATOM 839 N N . TYR A 1 105 ? -0.704 5.276 0.252 1.00 98.00 105 TYR A N 1
ATOM 840 C CA . TYR A 1 105 ? -1.482 4.705 1.341 1.00 98.00 105 TYR A CA 1
ATOM 841 C C . TYR A 1 105 ? -2.761 5.500 1.496 1.00 98.00 105 TYR A C 1
ATOM 843 O O . TYR A 1 105 ? -2.721 6.677 1.842 1.00 98.00 105 TYR A O 1
ATOM 851 N N . ILE A 1 106 ? -3.891 4.846 1.245 1.00 98.12 106 ILE A N 1
ATOM 852 C CA . ILE A 1 106 ? -5.215 5.439 1.403 1.00 98.12 106 ILE A CA 1
ATOM 853 C C . ILE A 1 106 ? -5.880 4.748 2.605 1.00 98.12 106 ILE A C 1
ATOM 855 O O . ILE A 1 106 ? -6.518 3.702 2.433 1.00 98.12 106 ILE A O 1
ATOM 859 N N . PRO A 1 107 ? -5.669 5.252 3.835 1.00 98.31 107 PRO A N 1
ATOM 860 C CA . PRO A 1 107 ? -6.313 4.733 5.035 1.00 98.31 107 PRO A CA 1
ATOM 861 C C . PRO A 1 107 ? -7.795 5.120 5.098 1.00 98.31 107 PRO A C 1
ATOM 863 O O . PRO A 1 107 ? -8.169 6.280 4.923 1.00 98.31 107 PRO A O 1
ATOM 866 N N . ALA A 1 108 ? -8.645 4.150 5.415 1.00 98.19 108 ALA A N 1
ATOM 867 C CA . ALA A 1 108 ? -10.073 4.363 5.588 1.00 98.19 108 ALA A CA 1
ATOM 868 C C . ALA A 1 108 ? -10.668 3.413 6.631 1.00 98.19 108 ALA A C 1
ATOM 870 O O . ALA A 1 108 ? -10.131 2.340 6.914 1.00 98.19 108 ALA A O 1
ATOM 871 N N . ILE A 1 109 ? -11.818 3.792 7.175 1.00 98.06 109 ILE A N 1
ATOM 872 C CA . ILE A 1 109 ? -12.679 2.879 7.924 1.00 98.06 109 ILE A CA 1
ATOM 873 C C . ILE A 1 109 ? -13.579 2.149 6.929 1.00 98.06 109 ILE A C 1
ATOM 875 O O . ILE A 1 109 ? -14.247 2.776 6.098 1.00 98.06 109 ILE A O 1
ATOM 879 N N . ASN A 1 110 ? -13.574 0.819 6.983 1.00 96.12 110 ASN A N 1
ATOM 880 C CA . ASN A 1 110 ? -14.426 -0.015 6.147 1.00 96.12 110 ASN A CA 1
ATOM 881 C C . ASN A 1 110 ? -15.861 -0.107 6.710 1.00 96.12 110 ASN A C 1
ATOM 883 O O . ASN A 1 110 ? -16.148 0.347 7.817 1.00 96.12 110 ASN A O 1
ATOM 887 N N . ALA A 1 111 ? -16.775 -0.718 5.956 1.00 95.56 111 ALA A N 1
ATOM 888 C CA . ALA A 1 111 ? -18.175 -0.889 6.358 1.00 95.56 111 ALA A CA 1
ATOM 889 C C . ALA A 1 111 ? -18.374 -1.689 7.664 1.00 95.56 111 ALA A C 1
ATOM 891 O O . ALA A 1 111 ? -19.426 -1.577 8.284 1.00 95.56 111 ALA A O 1
ATOM 892 N N . ASN A 1 112 ? -17.364 -2.447 8.101 1.00 95.88 112 ASN A N 1
ATOM 893 C CA . ASN A 1 112 ? -17.372 -3.199 9.357 1.00 95.88 112 ASN A CA 1
ATOM 894 C C . ASN A 1 112 ? -16.787 -2.396 10.536 1.00 95.88 112 ASN A C 1
ATOM 896 O O . ASN A 1 112 ? -16.606 -2.946 11.620 1.00 95.88 112 ASN A O 1
ATOM 900 N N . GLY A 1 113 ? -16.440 -1.119 10.339 1.00 97.50 113 GLY A N 1
ATOM 901 C CA . GLY A 1 113 ? -15.812 -0.286 11.367 1.00 97.50 113 GLY A CA 1
ATOM 902 C C . GLY A 1 113 ? -14.321 -0.566 11.578 1.00 97.50 113 GLY A C 1
ATOM 903 O O . GLY A 1 113 ? -13.746 -0.127 12.573 1.00 97.50 113 GLY A O 1
ATOM 904 N N . GLU A 1 114 ? -13.669 -1.293 10.670 1.00 97.81 114 GLU A N 1
ATOM 905 C CA . GLU A 1 114 ? -12.253 -1.637 10.790 1.00 97.81 114 GLU A CA 1
ATOM 906 C C . GLU A 1 114 ? -11.385 -0.693 9.961 1.00 97.81 114 GLU A C 1
ATOM 908 O O . GLU A 1 114 ? -11.739 -0.318 8.842 1.00 97.81 114 GLU A O 1
ATOM 913 N N . LYS A 1 115 ? -10.204 -0.354 10.486 1.00 98.38 115 LYS A N 1
ATOM 914 C CA . LYS A 1 115 ? -9.217 0.426 9.743 1.00 98.38 115 LYS A CA 1
ATOM 915 C C . LYS A 1 115 ? -8.535 -0.452 8.695 1.00 98.38 115 LYS A C 1
ATOM 917 O O . LYS A 1 115 ? -7.874 -1.445 9.020 1.00 98.38 115 LYS A O 1
ATOM 922 N N . GLU A 1 116 ? -8.673 -0.052 7.444 1.00 98.06 116 GLU A N 1
ATOM 923 C CA . GLU A 1 116 ? -8.072 -0.696 6.290 1.00 98.06 116 GLU A CA 1
ATOM 924 C C . GLU A 1 116 ? -7.275 0.318 5.473 1.00 98.06 116 GLU A C 1
ATOM 926 O O . GLU A 1 116 ? -7.607 1.500 5.430 1.00 98.06 116 GLU A O 1
ATOM 931 N N . VAL A 1 117 ? -6.215 -0.141 4.820 1.00 98.44 117 VAL A N 1
ATOM 932 C CA . VAL A 1 117 ? -5.380 0.686 3.952 1.00 98.44 117 VAL A CA 1
ATOM 933 C C . VAL A 1 117 ? -5.386 0.086 2.568 1.00 98.44 117 VAL A C 1
ATOM 935 O O . VAL A 1 117 ? -5.028 -1.080 2.400 1.00 98.44 117 VAL A O 1
ATOM 938 N N . PHE A 1 118 ? -5.769 0.881 1.577 1.00 97.88 118 PHE A N 1
ATOM 939 C CA . PHE A 1 118 ? -5.453 0.551 0.198 1.00 97.88 118 PHE A CA 1
ATOM 940 C C . PHE A 1 118 ? -4.025 0.987 -0.091 1.00 97.88 118 PHE A C 1
ATOM 942 O O . PHE A 1 118 ? -3.656 2.138 0.150 1.00 97.88 118 PHE A O 1
ATOM 949 N N . VAL A 1 119 ? -3.236 0.037 -0.572 1.00 97.81 119 VAL A N 1
ATOM 950 C CA . VAL A 1 119 ? -1.843 0.227 -0.942 1.00 97.81 119 VAL A CA 1
ATOM 951 C C . VAL A 1 119 ? -1.759 0.163 -2.453 1.00 97.81 119 VAL A C 1
ATOM 953 O O . VAL A 1 119 ? -2.174 -0.830 -3.051 1.00 97.81 119 VAL A O 1
ATOM 956 N N . ASN A 1 120 ? -1.215 1.218 -3.047 1.00 96.31 120 ASN A N 1
ATOM 957 C CA . ASN A 1 120 ? -0.949 1.310 -4.474 1.00 96.31 120 ASN A CA 1
ATOM 958 C C . ASN A 1 120 ? 0.546 1.520 -4.692 1.00 96.31 120 ASN A C 1
ATOM 960 O O . ASN A 1 120 ? 1.121 2.427 -4.089 1.00 96.31 120 ASN A O 1
ATOM 964 N N . CYS A 1 121 ? 1.172 0.707 -5.532 1.00 95.44 121 CYS A N 1
ATOM 965 C CA . CYS A 1 121 ? 2.612 0.724 -5.758 1.00 95.44 121 CYS A CA 1
ATOM 966 C C . CYS A 1 121 ? 2.908 0.902 -7.242 1.00 95.44 121 CYS A C 1
ATOM 968 O O . CYS A 1 121 ? 2.370 0.159 -8.063 1.00 95.44 121 CYS A O 1
ATOM 970 N N . PHE A 1 122 ? 3.814 1.820 -7.580 1.00 93.44 122 PHE A N 1
ATOM 971 C CA . PHE A 1 122 ? 4.198 2.056 -8.970 1.00 93.44 122 PHE A CA 1
ATOM 972 C C . PHE A 1 122 ? 5.656 2.489 -9.154 1.00 93.44 122 PHE A C 1
ATOM 974 O O . PHE A 1 122 ? 6.255 3.096 -8.272 1.00 93.44 122 PHE A O 1
ATOM 981 N N . CYS A 1 123 ? 6.251 2.149 -10.299 1.00 90.12 123 CYS A N 1
ATOM 982 C CA . CYS A 1 123 ? 7.671 2.410 -10.586 1.00 90.12 123 CYS A CA 1
ATOM 983 C C . CYS A 1 123 ? 8.023 3.888 -10.845 1.00 90.12 123 CYS A C 1
ATOM 985 O O . CYS A 1 123 ? 9.200 4.242 -10.757 1.00 90.12 123 CYS A O 1
ATOM 987 N N . ASP A 1 124 ? 7.042 4.726 -11.194 1.00 85.88 124 ASP A N 1
ATOM 988 C CA . ASP A 1 124 ? 7.262 6.117 -11.604 1.00 85.88 124 ASP A CA 1
ATOM 989 C C . ASP A 1 124 ? 6.163 7.071 -11.110 1.00 85.88 124 ASP A C 1
ATOM 991 O O . ASP A 1 124 ? 4.993 6.714 -11.104 1.00 85.88 124 ASP A O 1
ATOM 995 N N . ALA A 1 125 ? 6.544 8.293 -10.736 1.00 81.25 125 ALA A N 1
ATOM 996 C CA . ALA A 1 125 ? 5.679 9.348 -10.211 1.00 81.25 125 ALA A CA 1
ATOM 997 C C . ALA A 1 125 ? 4.648 9.938 -11.202 1.00 81.25 125 ALA A C 1
ATOM 999 O O . ALA A 1 125 ? 3.856 10.786 -10.791 1.00 81.25 125 ALA A O 1
ATOM 1000 N N . MET A 1 126 ? 4.673 9.550 -12.481 1.00 75.06 126 MET A N 1
ATOM 1001 C CA . MET A 1 126 ? 3.695 9.891 -13.527 1.00 75.06 126 MET A CA 1
ATOM 1002 C C . MET A 1 126 ? 3.350 11.389 -13.661 1.00 75.06 126 MET A C 1
ATOM 1004 O O . MET A 1 126 ? 2.276 11.729 -14.145 1.00 75.06 126 MET A O 1
ATOM 1008 N N . GLY A 1 127 ? 4.260 12.302 -13.294 1.00 63.31 127 GLY A N 1
ATOM 1009 C CA . GLY A 1 127 ? 4.121 13.729 -13.622 1.00 63.31 127 GLY A CA 1
ATOM 1010 C C . GLY A 1 127 ? 3.556 14.676 -12.550 1.00 63.31 127 GLY A C 1
ATOM 1011 O O . GLY A 1 127 ? 3.084 15.742 -12.926 1.00 63.31 127 GLY A O 1
ATOM 1012 N N . SER A 1 128 ? 3.720 14.371 -11.251 1.00 64.19 128 SER A N 1
ATOM 1013 C CA . SER A 1 128 ? 3.791 15.308 -10.088 1.00 64.19 128 SER A CA 1
ATOM 1014 C C . SER A 1 128 ? 2.644 15.355 -9.063 1.00 64.19 128 SER A C 1
ATOM 1016 O O . SER A 1 128 ? 2.882 15.840 -7.958 1.00 64.19 128 SER A O 1
ATOM 1018 N N . ASP A 1 129 ? 1.472 14.770 -9.310 1.00 84.56 129 ASP A N 1
ATOM 1019 C CA . ASP A 1 129 ? 0.343 14.779 -8.352 1.00 84.56 129 ASP A CA 1
ATOM 1020 C C . ASP A 1 129 ? 0.108 13.437 -7.634 1.00 84.56 129 ASP A C 1
ATOM 1022 O O . ASP A 1 129 ? -0.826 13.283 -6.844 1.00 84.56 129 ASP A O 1
ATOM 1026 N N . TRP A 1 130 ? 1.0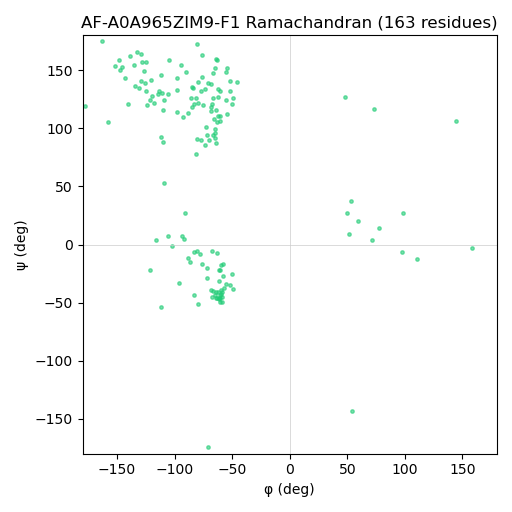13 12.473 -7.820 1.00 90.31 130 TRP A N 1
ATOM 1027 C CA . TRP A 1 130 ? 0.930 11.152 -7.191 1.00 90.31 130 TRP A CA 1
ATOM 1028 C C . TRP A 1 130 ? 0.893 11.197 -5.653 1.00 90.31 130 TRP A C 1
ATOM 1030 O O . TRP A 1 130 ? 0.544 10.210 -5.012 1.00 90.31 130 TRP A O 1
ATOM 1040 N N . GLN A 1 131 ? 1.270 12.310 -5.022 1.00 92.12 131 GLN A N 1
ATOM 1041 C CA . GLN A 1 131 ? 1.218 12.447 -3.564 1.00 92.12 131 GLN A CA 1
ATOM 1042 C C . GLN A 1 131 ? -0.147 12.914 -3.048 1.00 92.12 131 GLN A C 1
ATOM 1044 O O . GLN A 1 131 ? -0.403 12.808 -1.851 1.00 92.12 131 GLN A O 1
ATOM 1049 N N . THR A 1 132 ? -1.014 13.427 -3.922 1.00 91.31 132 THR A N 1
ATOM 1050 C CA . THR A 1 132 ? -2.280 14.077 -3.548 1.00 91.31 132 THR A CA 1
ATOM 1051 C C . THR A 1 132 ? -3.508 13.411 -4.172 1.00 91.31 132 THR A C 1
ATOM 1053 O O . THR A 1 132 ? -4.601 13.508 -3.605 1.00 91.31 132 THR A O 1
ATOM 1056 N N . SER A 1 133 ? -3.331 12.680 -5.27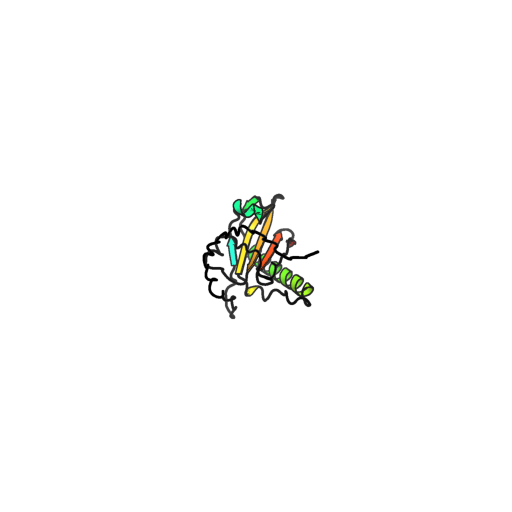5 1.00 90.19 133 SER A N 1
ATOM 1057 C CA . SER A 1 133 ? -4.398 11.993 -6.010 1.00 90.19 133 SER A CA 1
ATOM 1058 C C . SER A 1 133 ? -4.045 10.532 -6.262 1.00 90.19 133 SER A C 1
ATOM 1060 O O . SER A 1 133 ? -2.900 10.208 -6.564 1.00 90.19 133 SER A O 1
ATOM 1062 N N . ILE A 1 134 ? -5.026 9.628 -6.153 1.00 91.50 134 ILE A N 1
ATOM 1063 C CA . ILE A 1 134 ? -4.810 8.198 -6.414 1.00 91.50 134 ILE A CA 1
ATOM 1064 C C . ILE A 1 134 ? -4.381 7.971 -7.872 1.00 91.50 134 ILE A C 1
ATOM 1066 O O . ILE A 1 134 ? -5.057 8.407 -8.802 1.00 91.50 134 ILE A O 1
ATOM 1070 N N . VAL A 1 135 ? -3.264 7.271 -8.075 1.00 91.19 135 VAL A N 1
ATOM 1071 C CA . VAL A 1 135 ? -2.807 6.893 -9.417 1.00 91.19 135 VAL A CA 1
ATOM 1072 C C . VAL A 1 135 ? -3.549 5.627 -9.825 1.00 91.19 135 VAL A C 1
ATOM 1074 O O . VAL A 1 135 ? -3.441 4.603 -9.157 1.00 91.19 135 VAL A O 1
ATOM 1077 N N . ILE A 1 136 ? -4.294 5.679 -10.926 1.00 86.44 136 ILE A N 1
ATOM 1078 C CA . ILE A 1 136 ? -5.011 4.527 -11.479 1.00 86.44 136 ILE A CA 1
ATOM 1079 C C . ILE A 1 136 ? -4.569 4.333 -12.923 1.00 86.44 136 ILE A C 1
ATOM 1081 O O . ILE A 1 136 ? -4.774 5.206 -13.762 1.00 86.44 136 ILE A O 1
ATOM 1085 N N . VAL A 1 137 ? -4.011 3.164 -13.223 1.00 86.94 137 VAL A N 1
ATOM 1086 C CA . VAL A 1 137 ? -3.649 2.764 -14.588 1.00 86.94 137 VAL A CA 1
ATOM 1087 C C . VAL A 1 137 ? -4.241 1.398 -14.910 1.00 86.94 137 VAL A C 1
ATOM 1089 O O . VAL A 1 137 ? -4.581 0.635 -14.004 1.00 86.94 137 VAL A O 1
ATOM 1092 N N . ARG A 1 138 ? -4.408 1.105 -16.204 1.00 78.31 138 ARG A N 1
ATOM 1093 C CA . ARG A 1 138 ? -4.973 -0.171 -16.680 1.00 78.31 138 ARG A CA 1
ATOM 1094 C C . ARG A 1 138 ? -3.920 -1.273 -16.754 1.00 78.31 138 ARG A C 1
ATOM 1096 O O . ARG A 1 138 ? -4.148 -2.367 -16.249 1.00 78.31 138 ARG A O 1
ATOM 1103 N N . ASP A 1 139 ? -2.753 -0.919 -17.278 1.00 83.94 139 ASP A N 1
ATOM 1104 C CA . ASP A 1 139 ? -1.638 -1.822 -17.547 1.00 83.94 139 ASP A CA 1
ATOM 1105 C C . ASP A 1 139 ? -0.349 -1.258 -16.936 1.00 83.94 139 ASP A C 1
ATOM 1107 O O . ASP A 1 139 ? -0.289 -0.090 -16.544 1.00 83.94 139 ASP A O 1
ATOM 1111 N N . GLY A 1 140 ? 0.674 -2.093 -16.801 1.00 85.94 140 GLY A N 1
ATOM 1112 C CA . GLY A 1 140 ? 1.945 -1.729 -16.169 1.00 85.94 140 GLY A CA 1
ATOM 1113 C C . GLY A 1 140 ? 2.766 -2.913 -15.660 1.00 85.94 140 GLY A C 1
ATOM 1114 O O . GLY A 1 140 ? 3.879 -2.711 -15.168 1.00 85.94 140 GLY A O 1
ATOM 1115 N N . GLY A 1 141 ? 2.245 -4.139 -15.768 1.00 90.06 141 GLY A N 1
ATOM 1116 C CA . GLY A 1 141 ? 2.918 -5.358 -15.333 1.00 90.06 141 GLY A CA 1
ATOM 1117 C C . GLY A 1 141 ? 3.367 -5.279 -13.876 1.00 90.06 141 GLY A C 1
ATOM 1118 O O . GLY A 1 141 ? 2.743 -4.634 -13.033 1.00 90.06 141 GLY A O 1
ATOM 1119 N N . SER A 1 142 ? 4.534 -5.855 -13.581 1.00 92.44 142 SER A N 1
ATOM 1120 C CA . SER A 1 142 ? 5.132 -5.799 -12.240 1.00 92.44 142 SER A CA 1
ATOM 1121 C C . SER A 1 142 ? 5.500 -4.387 -11.764 1.00 92.44 142 SER A C 1
ATOM 1123 O O . SER A 1 142 ? 5.866 -4.213 -10.599 1.00 92.44 142 SER A O 1
ATOM 1125 N N . CYS A 1 143 ? 5.398 -3.371 -12.628 1.00 91.88 143 CYS A N 1
ATOM 1126 C CA . CYS A 1 143 ? 5.584 -1.976 -12.259 1.00 91.88 143 CYS A CA 1
ATOM 1127 C C . CYS A 1 143 ? 4.342 -1.311 -11.670 1.00 91.88 143 CYS A C 1
ATOM 1129 O O . CYS A 1 143 ? 4.477 -0.179 -11.214 1.00 91.88 143 CYS A O 1
ATOM 1131 N N . PHE A 1 144 ? 3.183 -1.975 -11.650 1.00 93.75 144 PHE A N 1
ATOM 1132 C CA . PHE A 1 144 ? 1.977 -1.463 -11.007 1.00 93.75 144 PHE A CA 1
ATOM 1133 C C . PHE A 1 144 ? 1.218 -2.580 -10.292 1.00 93.75 144 PHE A C 1
ATOM 1135 O O . PHE A 1 144 ? 0.805 -3.565 -10.908 1.00 93.75 144 PHE A O 1
ATOM 1142 N N . PHE A 1 145 ? 1.035 -2.432 -8.984 1.00 95.50 145 PHE A N 1
ATOM 1143 C CA . PHE A 1 145 ? 0.286 -3.401 -8.193 1.00 95.50 145 PHE A CA 1
ATOM 1144 C C . PHE A 1 145 ? -0.380 -2.763 -6.983 1.00 95.50 145 PHE A C 1
ATOM 1146 O O . PHE A 1 145 ? 0.095 -1.770 -6.427 1.00 95.50 145 PHE A O 1
ATOM 1153 N N . GLN A 1 146 ? -1.468 -3.383 -6.545 1.00 96.00 146 GLN A N 1
ATOM 1154 C CA . GLN A 1 146 ? -2.328 -2.861 -5.503 1.00 96.00 146 GLN A CA 1
ATOM 1155 C C . GLN A 1 146 ? -2.915 -3.975 -4.652 1.00 96.00 146 GLN A C 1
ATOM 1157 O O . GLN A 1 146 ? -3.076 -5.114 -5.091 1.00 96.00 146 GLN A O 1
ATOM 1162 N N . PHE A 1 147 ? -3.225 -3.642 -3.406 1.00 97.06 147 PHE A N 1
ATOM 1163 C CA . PHE A 1 147 ? -3.858 -4.549 -2.456 1.00 97.06 147 PHE A CA 1
ATOM 1164 C C . PHE A 1 147 ? -4.444 -3.769 -1.282 1.00 97.06 147 PHE A C 1
ATOM 1166 O O . PHE A 1 147 ? -4.270 -2.555 -1.158 1.00 97.06 147 PHE A O 1
ATOM 1173 N N . LYS A 1 148 ? -5.146 -4.471 -0.393 1.00 97.44 148 LYS A N 1
ATOM 1174 C CA . LYS A 1 148 ? -5.696 -3.897 0.838 1.00 97.44 148 LYS A CA 1
ATOM 1175 C C . LYS A 1 148 ? -5.136 -4.604 2.063 1.00 97.44 148 LYS A C 1
ATOM 1177 O O . LYS A 1 148 ? -4.993 -5.828 2.057 1.00 97.44 148 LYS A O 1
ATOM 1182 N N . ILE A 1 149 ? -4.858 -3.838 3.113 1.00 98.38 149 ILE A N 1
ATOM 1183 C CA . ILE A 1 149 ? -4.406 -4.329 4.418 1.00 98.38 149 ILE A CA 1
ATOM 1184 C C . ILE A 1 149 ? -5.436 -3.955 5.474 1.00 98.38 149 ILE A C 1
ATOM 1186 O O . ILE A 1 149 ? -5.671 -2.773 5.701 1.00 98.38 149 ILE A O 1
ATOM 1190 N N . ASN A 1 150 ? -5.984 -4.934 6.189 1.00 98.19 150 ASN A N 1
ATOM 1191 C CA . ASN A 1 150 ? -6.719 -4.663 7.425 1.00 98.19 150 ASN A CA 1
ATOM 1192 C C . ASN A 1 150 ? -5.723 -4.568 8.594 1.00 98.19 150 ASN A C 1
ATOM 1194 O O . ASN A 1 150 ? -5.034 -5.543 8.904 1.00 98.19 150 ASN A O 1
ATOM 1198 N N . LEU A 1 151 ? -5.644 -3.408 9.252 1.00 98.12 151 LEU A N 1
ATOM 1199 C CA . LEU A 1 151 ? -4.616 -3.137 10.265 1.00 98.12 151 LEU A CA 1
ATOM 1200 C C . LEU A 1 151 ? -4.882 -3.817 11.608 1.00 98.12 151 LEU A C 1
ATOM 1202 O O . LEU A 1 151 ? -3.959 -3.956 12.401 1.00 98.12 151 LEU A O 1
ATOM 1206 N N . LYS A 1 152 ? -6.100 -4.290 11.880 1.00 97.12 152 LYS A N 1
ATOM 1207 C CA . LYS A 1 152 ? -6.385 -5.073 13.092 1.00 97.12 152 LYS A CA 1
ATOM 1208 C C . LYS A 1 152 ? -5.946 -6.525 12.919 1.00 97.12 152 LYS A C 1
ATOM 1210 O O . LYS A 1 152 ? -5.226 -7.068 13.747 1.00 97.12 152 LYS A O 1
ATOM 1215 N N . THR A 1 153 ? -6.372 -7.140 11.821 1.00 97.94 153 THR A N 1
ATOM 1216 C CA . THR A 1 153 ? -6.169 -8.572 11.543 1.00 97.94 153 THR A CA 1
ATOM 1217 C C . THR A 1 153 ? -4.855 -8.872 10.825 1.00 97.94 153 THR A C 1
ATOM 1219 O O . THR A 1 153 ? -4.481 -10.036 10.700 1.00 97.94 153 THR A O 1
ATOM 1222 N N . LYS A 1 154 ? -4.166 -7.837 10.327 1.00 97.94 154 LYS A N 1
ATOM 1223 C CA . LYS A 1 154 ? -2.933 -7.917 9.521 1.00 97.94 154 LYS A CA 1
ATOM 1224 C C . LYS A 1 154 ? -3.104 -8.712 8.223 1.00 97.94 154 LYS A C 1
ATOM 1226 O O . LYS A 1 154 ? -2.133 -9.198 7.644 1.00 97.94 154 LYS A O 1
ATOM 1231 N N . ARG A 1 155 ? -4.346 -8.871 7.755 1.00 97.50 155 ARG A N 1
ATOM 1232 C CA . ARG A 1 155 ? -4.659 -9.637 6.546 1.00 97.50 155 ARG A CA 1
ATOM 1233 C C . ARG A 1 155 ? -4.500 -8.767 5.308 1.00 97.50 155 ARG A C 1
ATOM 1235 O O . ARG A 1 155 ? -4.983 -7.637 5.269 1.00 97.50 155 ARG A O 1
ATOM 1242 N N . ILE A 1 156 ? -3.867 -9.353 4.295 1.00 97.38 156 ILE A N 1
ATOM 1243 C CA . ILE A 1 156 ? -3.743 -8.799 2.949 1.00 97.38 156 ILE A CA 1
ATOM 1244 C C . ILE A 1 156 ? -4.810 -9.434 2.068 1.00 97.38 156 ILE A C 1
ATOM 1246 O O . ILE A 1 156 ? -4.982 -10.656 2.083 1.00 97.38 156 ILE A O 1
ATOM 1250 N N . ARG A 1 157 ? -5.514 -8.609 1.299 1.00 94.75 157 ARG A N 1
ATOM 1251 C CA . ARG A 1 157 ? -6.566 -9.039 0.376 1.00 94.75 157 ARG A CA 1
ATOM 1252 C C . ARG A 1 157 ? -6.483 -8.274 -0.937 1.00 94.75 157 ARG A C 1
ATOM 1254 O O . ARG A 1 157 ? -5.854 -7.220 -1.002 1.00 94.75 157 ARG A O 1
ATOM 1261 N N . ASP A 1 158 ? -7.133 -8.822 -1.957 1.00 93.69 158 ASP A N 1
ATOM 1262 C CA . ASP A 1 158 ? -7.238 -8.228 -3.293 1.00 93.69 158 ASP A CA 1
ATOM 1263 C C . ASP A 1 158 ? -5.871 -7.862 -3.898 1.00 93.69 158 ASP A C 1
ATOM 1265 O O . ASP A 1 158 ? -5.737 -6.824 -4.536 1.00 93.69 158 ASP A O 1
ATOM 1269 N N . PHE A 1 159 ? -4.844 -8.692 -3.659 1.00 95.44 159 PHE A N 1
ATOM 1270 C CA . PHE A 1 159 ? -3.523 -8.470 -4.242 1.00 95.44 159 PHE A CA 1
ATOM 1271 C C . PHE A 1 159 ? -3.576 -8.691 -5.745 1.00 95.44 159 PHE A C 1
ATOM 1273 O O . PHE A 1 159 ? -3.812 -9.809 -6.208 1.00 95.44 159 PHE A O 1
ATOM 1280 N N . TYR A 1 160 ? -3.341 -7.617 -6.484 1.00 93.12 160 TYR A N 1
ATOM 1281 C CA . TYR A 1 160 ? -3.463 -7.570 -7.926 1.00 93.12 160 TYR A CA 1
ATOM 1282 C C . TYR A 1 160 ? -2.252 -6.865 -8.527 1.00 93.12 160 TYR A C 1
ATOM 1284 O O . TYR A 1 160 ? -1.809 -5.839 -8.019 1.00 93.12 160 TYR A O 1
ATOM 1292 N N . VAL A 1 161 ? -1.728 -7.438 -9.607 1.00 94.19 161 VAL A N 1
ATOM 1293 C CA . VAL A 1 161 ? -0.692 -6.841 -10.452 1.00 94.19 161 VAL A CA 1
ATOM 1294 C C . VAL A 1 161 ? -1.342 -6.571 -11.798 1.00 94.19 161 VAL A C 1
ATOM 1296 O O . VAL A 1 161 ? -2.039 -7.445 -12.319 1.00 94.19 161 VAL A O 1
ATOM 1299 N N . ASN A 1 162 ? -1.153 -5.369 -12.335 1.00 90.12 162 ASN A N 1
ATOM 1300 C CA . ASN A 1 162 ? -1.749 -4.994 -13.612 1.00 90.12 162 ASN A CA 1
ATOM 1301 C C . ASN A 1 162 ? -1.204 -5.842 -14.774 1.00 90.12 162 ASN A C 1
ATOM 1303 O O . ASN A 1 162 ? -0.120 -6.423 -14.686 1.00 90.12 162 AS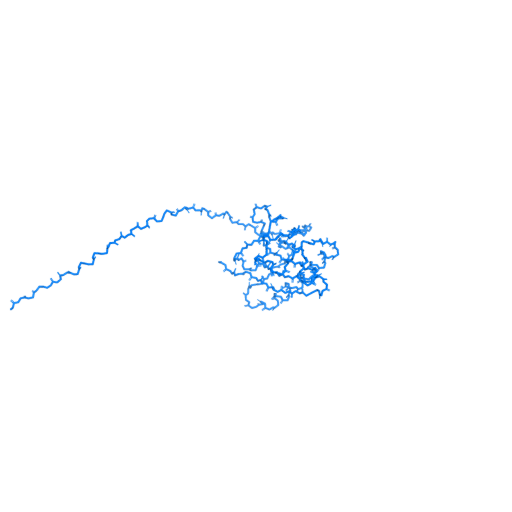N A O 1
ATOM 1307 N N . GLY A 1 163 ? -1.957 -5.884 -15.879 1.00 85.94 163 GLY A N 1
ATOM 1308 C CA . GLY A 1 163 ? -1.531 -6.548 -17.111 1.00 85.94 163 GLY A CA 1
ATOM 1309 C C . GLY A 1 163 ? -0.292 -5.893 -17.722 1.00 85.94 163 GLY A C 1
ATOM 1310 O O . GLY A 1 163 ? 0.025 -4.740 -17.425 1.00 85.94 163 GLY A O 1
ATOM 1311 N N . GLU A 1 164 ? 0.430 -6.633 -18.556 1.00 80.25 164 GLU A N 1
ATOM 1312 C CA . GLU A 1 164 ? 1.460 -6.058 -19.426 1.00 80.25 164 GLU A CA 1
ATOM 1313 C C . GLU A 1 164 ? 0.781 -5.427 -20.653 1.00 80.25 164 GLU A C 1
ATOM 1315 O O . GLU A 1 164 ? -0.190 -5.986 -21.165 1.00 80.25 164 GLU A O 1
ATOM 1320 N N . ALA A 1 165 ? 1.269 -4.258 -21.078 1.00 73.31 165 ALA A N 1
ATOM 1321 C CA . ALA A 1 165 ? 0.849 -3.569 -22.301 1.00 73.31 165 ALA A CA 1
ATOM 1322 C C . ALA A 1 165 ? 1.913 -3.704 -23.389 1.00 73.31 165 ALA A C 1
ATOM 1324 O O . ALA A 1 165 ? 3.111 -3.745 -23.019 1.00 73.31 165 ALA A O 1
#

Foldseek 3Di:
DDDDDDDDDPPPPPPPPPPPPPPPPDPPPFDFFDDDVPDDQAEAEEFDDPVCCVVVPQFDGGDDDDPVLVVLVVVLVQVVLVVVQVVCVPPVLRAPDQSSWHWYWGWGQGNVRFIKTKIKTARGPVPPCVNHDPDDDQADGSRIWIWMAGSVVRDIGPTDGHHHD

pLDDT: mean 82.24, std 18.86, range [37.12, 98.44]

Solvent-accessible surface area (backbone atoms only — not comparable to full-atom values): 10208 Å² total; per-residue (Å²): 144,85,89,83,83,88,81,90,80,82,82,74,82,79,78,77,78,79,75,81,74,77,82,73,74,76,76,74,88,80,73,66,51,79,75,55,96,86,62,73,81,51,64,28,77,30,79,49,52,82,86,46,37,90,83,42,70,61,54,71,45,58,49,88,79,53,76,67,55,50,55,48,48,53,54,52,49,54,51,50,51,54,54,50,33,64,75,28,73,88,65,83,57,47,59,68,69,69,75,36,29,41,36,36,36,34,29,19,28,30,82,86,72,44,53,30,30,41,40,40,37,27,34,60,65,88,84,78,53,53,58,75,45,89,84,82,75,80,53,45,20,53,43,24,37,35,32,34,38,34,71,86,79,69,45,78,43,77,76,45,63,34,47,76,122

Nearest PDB structures (foldseek):
  9atb-assembly1_A  TM=4.052E-01  e=7.491E-01  Cupriavidus gilardii
  4wy8-assembly2_C  TM=3.483E-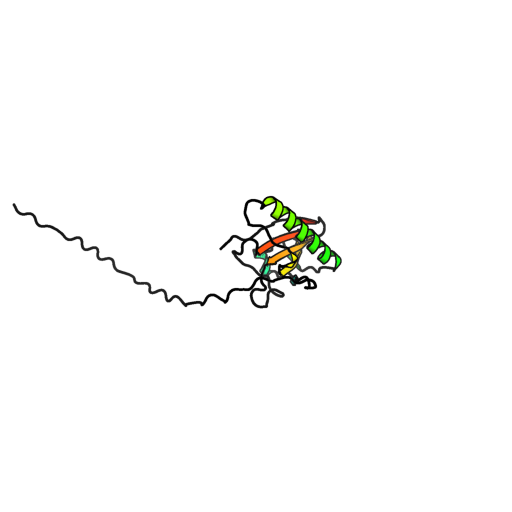01  e=2.038E+00  Rhizomucor miehei CAU432
  6z69-assembly1_A  TM=3.362E-01  e=2.785E+00  Pseudonocardia thermophila
  3p0l-assembly2_B  TM=3.155E-01  e=5.900E+00  Homo sapiens
  3p0l-assembly1_A  TM=3.144E-01  e=8.066E+00  Homo sapiens

Sequence (165 aa):
MKTVLLLCIFSCLFVVFSCSQKNTSLPPPVTKRTVKPGDTIAYAIIEYKKEYRPYLKNMVTSATLSKQETSEIEKLTSTAVARYNTAQKRRNMQINNILSYYRQYIPAINANGEKEVFVNCFCDAMGSDWQTSIVIVRDGGSCFFQFKINLKTKRIRDFYVNGEA

Radius of gyration: 24.5 Å; Cα contacts (8 Å, |Δi|>4): 230; chains: 1; bounding box: 46×34×95 Å

Secondary structure (DSSP, 8-state):
------------------------PPPP------PPTT----EEE----GGGTTTSTTEEEE----HHHHHHHHHHHHHHHHHHHHHTTTSS-----GGGSEEEEEEEEETTS-EEEEEEEESS-TTTTTTTS----SB-GGGEEEEEEETTTTEEEEEEEPBP-

Mean predicted aligned error: 11.47 Å

Organism: NCBI:txid2695265